Protein AF-A0A662M855-F1 (afdb_monomer)

Secondary structure (DSSP, 8-state):
----HHHHHHHHHHHHHTTSEEEETTTEEEE-HHHHHHHHHHHHHHHHHHHHH-GGGGG-

Sequence (60 aa):
ELGSGSVIRTAIKQLEAAELLRQVKGKGREVTPKGRALLDNTAYEVLQKIIKQNPELGKY

Foldseek 3Di:
DPPDPVVVVVVVVVCVVVVQWDQDVPPGIDGDPVVVVVVVVVVVVVQVVVCVVPVVSVVD

Mean predicted aligned error: 4.84 Å

Solvent-accessible surface area (backbone atoms only — not comparable to full-atom values): 3555 Å² total; per-residue (Å²): 130,91,70,63,61,67,57,57,53,52,52,52,51,51,36,37,76,69,49,29,31,42,79,39,92,100,71,54,70,43,74,27,74,61,30,48,52,53,51,52,51,52,52,49,56,52,49,56,57,48,24,77,77,40,62,80,59,71,82,114

Radius of gyration: 16.5 Å; Cα contacts (8 Å, |Δi|>4): 35; chains: 1; bounding box: 40×27×43 Å

Structure (mmCIF, N/CA/C/O backbone):
data_AF-A0A662M855-F1
#
_entry.id   AF-A0A662M855-F1
#
loop_
_atom_site.group_PDB
_atom_site.id
_atom_site.type_symbol
_atom_site.label_atom_id
_atom_site.label_alt_id
_atom_site.label_comp_id
_atom_site.label_asym_id
_atom_site.label_entity_id
_atom_site.label_seq_id
_atom_site.pdbx_PDB_ins_code
_atom_site.Cartn_x
_atom_site.Cartn_y
_atom_site.Cartn_z
_atom_site.occupancy
_atom_site.B_iso_or_equiv
_atom_site.auth_seq_id
_atom_site.auth_comp_id
_atom_site.auth_asym_id
_atom_site.auth_atom_id
_atom_site.pdbx_PDB_model_num
ATOM 1 N N . GLU A 1 1 ? 17.226 22.070 -5.505 1.00 46.22 1 GLU A N 1
ATOM 2 C CA . GLU A 1 1 ? 17.986 20.837 -5.214 1.00 46.22 1 GLU A CA 1
ATOM 3 C C . GLU A 1 1 ? 17.274 19.637 -5.823 1.00 46.22 1 GLU A C 1
ATOM 5 O O . GLU A 1 1 ? 16.053 19.564 -5.733 1.00 46.22 1 GLU A O 1
ATOM 10 N N . LEU A 1 2 ? 17.994 18.744 -6.505 1.00 55.06 2 LEU A N 1
ATOM 11 C CA . LEU A 1 2 ? 17.423 17.537 -7.117 1.00 55.06 2 LEU A CA 1
ATOM 12 C C . LEU A 1 2 ? 17.039 16.548 -6.004 1.00 55.06 2 LEU A C 1
ATOM 14 O O . LEU A 1 2 ? 17.850 15.730 -5.578 1.00 55.06 2 LEU A O 1
ATOM 18 N N . GLY A 1 3 ? 15.810 16.666 -5.495 1.00 62.03 3 GLY A N 1
ATOM 19 C CA . GLY A 1 3 ? 15.285 15.817 -4.428 1.00 62.03 3 GLY A CA 1
ATOM 20 C C . GLY A 1 3 ? 15.367 14.335 -4.791 1.00 62.03 3 GLY A C 1
ATOM 21 O O . GLY A 1 3 ? 14.990 13.963 -5.897 1.00 62.03 3 GLY A O 1
ATOM 22 N N . SER A 1 4 ? 15.917 13.536 -3.869 1.00 74.56 4 SER A N 1
ATOM 23 C CA . SER A 1 4 ? 15.821 12.075 -3.655 1.00 74.56 4 SER A CA 1
ATOM 24 C C . SER A 1 4 ? 15.290 11.145 -4.775 1.00 74.56 4 SER A C 1
ATOM 26 O O . SER A 1 4 ? 14.700 10.103 -4.491 1.00 74.56 4 SER A O 1
ATOM 28 N N . GLY A 1 5 ? 15.541 11.413 -6.059 1.00 83.94 5 GLY A N 1
ATOM 29 C CA . GLY A 1 5 ? 14.950 10.655 -7.170 1.00 83.94 5 GLY A CA 1
ATOM 30 C C . GLY A 1 5 ? 15.347 9.176 -7.177 1.00 83.94 5 GLY A C 1
ATOM 31 O O . GLY A 1 5 ? 14.601 8.335 -7.675 1.00 83.94 5 GLY A O 1
ATOM 32 N N . SER A 1 6 ? 16.499 8.847 -6.582 1.00 90.38 6 SER A N 1
ATOM 33 C CA . SER A 1 6 ? 16.908 7.463 -6.323 1.00 90.38 6 SER A CA 1
ATOM 34 C C . SER A 1 6 ? 15.960 6.758 -5.345 1.00 90.38 6 SER A C 1
ATOM 36 O O . SER A 1 6 ? 15.512 5.649 -5.622 1.00 90.38 6 SER A O 1
ATOM 38 N N 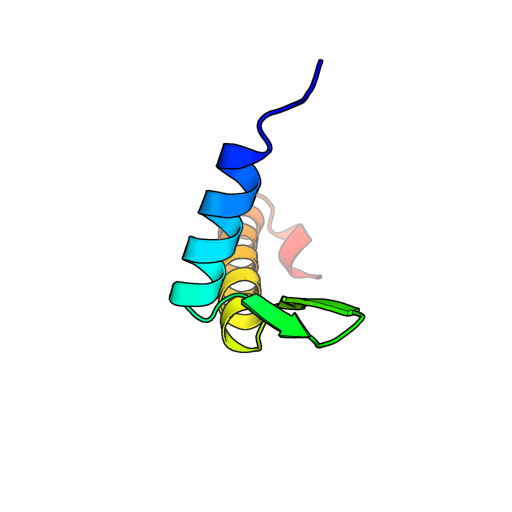. VAL A 1 7 ? 15.572 7.428 -4.255 1.00 93.12 7 VAL A N 1
ATOM 39 C CA . VAL A 1 7 ? 14.679 6.884 -3.221 1.00 93.12 7 VAL A CA 1
ATOM 40 C C . VAL A 1 7 ? 13.303 6.581 -3.803 1.00 93.12 7 VAL A C 1
ATOM 42 O O . VAL A 1 7 ? 12.811 5.466 -3.654 1.00 93.12 7 VAL A O 1
ATOM 45 N N . ILE A 1 8 ? 12.716 7.529 -4.543 1.00 93.12 8 ILE A N 1
ATOM 46 C CA . ILE A 1 8 ? 11.395 7.344 -5.163 1.00 93.12 8 ILE A CA 1
ATOM 47 C C . ILE A 1 8 ? 11.413 6.163 -6.140 1.00 93.12 8 ILE A C 1
ATOM 49 O O . ILE A 1 8 ? 10.515 5.324 -6.114 1.00 93.12 8 ILE A O 1
ATOM 53 N N . ARG A 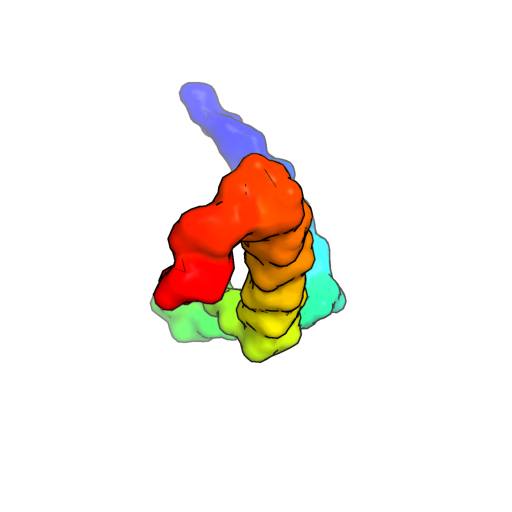1 9 ? 12.446 6.050 -6.987 1.00 93.00 9 ARG A N 1
ATOM 54 C CA . ARG A 1 9 ? 12.559 4.929 -7.934 1.00 93.00 9 ARG A CA 1
ATOM 55 C C . ARG A 1 9 ? 12.702 3.589 -7.225 1.00 93.00 9 ARG A C 1
ATOM 57 O O . ARG A 1 9 ? 12.098 2.617 -7.669 1.00 93.00 9 ARG A O 1
ATOM 64 N N . THR A 1 10 ? 13.483 3.533 -6.152 1.00 95.81 10 THR A N 1
ATOM 65 C CA . THR A 1 10 ? 13.645 2.313 -5.356 1.00 95.81 10 THR A CA 1
ATOM 66 C C . THR A 1 10 ? 12.330 1.911 -4.695 1.00 95.81 10 THR A C 1
ATOM 68 O O . THR A 1 10 ? 11.929 0.757 -4.824 1.00 95.81 10 THR A O 1
ATOM 71 N N . ALA A 1 11 ? 11.610 2.856 -4.086 1.00 97.00 11 ALA A N 1
ATOM 72 C CA . ALA A 1 11 ? 10.308 2.594 -3.478 1.00 97.00 11 ALA A CA 1
ATOM 73 C C . ALA A 1 11 ? 9.282 2.091 -4.509 1.00 97.00 11 ALA A C 1
ATOM 75 O O . ALA A 1 11 ? 8.633 1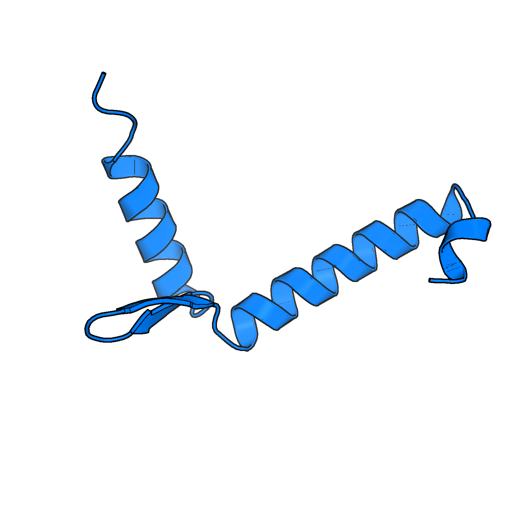.073 -4.285 1.00 97.00 11 ALA A O 1
ATOM 76 N N . ILE A 1 12 ? 9.182 2.739 -5.678 1.00 96.31 12 ILE A N 1
ATOM 77 C CA . ILE A 1 12 ? 8.272 2.301 -6.751 1.00 96.31 12 ILE A CA 1
ATOM 78 C C . ILE A 1 12 ? 8.612 0.880 -7.210 1.00 96.31 12 ILE A C 1
ATOM 80 O O . ILE A 1 12 ? 7.709 0.058 -7.325 1.00 96.31 12 ILE A O 1
ATOM 84 N N . LYS A 1 13 ? 9.897 0.561 -7.413 1.00 97.06 13 LYS A N 1
ATOM 85 C CA . LYS A 1 13 ? 10.322 -0.793 -7.804 1.00 97.06 13 LYS A CA 1
ATOM 86 C C . LYS A 1 13 ? 9.936 -1.848 -6.768 1.00 97.06 13 LYS A C 1
ATOM 88 O O . LYS A 1 13 ? 9.513 -2.934 -7.144 1.00 97.06 13 LYS A O 1
ATOM 93 N N . GLN A 1 14 ? 10.068 -1.541 -5.478 1.00 98.19 14 GLN A N 1
ATOM 94 C CA . GLN A 1 14 ? 9.665 -2.454 -4.404 1.00 98.19 14 GLN A CA 1
ATOM 95 C C . GLN A 1 14 ? 8.146 -2.663 -4.378 1.00 98.19 14 GLN A C 1
ATOM 97 O O . GLN A 1 14 ? 7.685 -3.791 -4.228 1.00 98.19 14 GLN A O 1
ATOM 102 N N . LEU A 1 15 ? 7.366 -1.600 -4.585 1.00 98.31 15 LEU A N 1
ATOM 103 C CA . LEU A 1 15 ? 5.906 -1.682 -4.663 1.00 98.31 15 LEU A CA 1
ATOM 104 C C . LEU A 1 15 ? 5.424 -2.444 -5.910 1.00 98.31 15 LEU A C 1
ATOM 106 O O . LEU A 1 15 ? 4.440 -3.175 -5.828 1.00 98.31 15 LEU A O 1
ATOM 110 N N . GLU A 1 16 ? 6.113 -2.308 -7.045 1.00 97.94 16 GLU A N 1
ATOM 111 C CA . GLU A 1 16 ? 5.865 -3.110 -8.253 1.00 97.94 16 GLU A CA 1
ATOM 112 C C . GLU A 1 16 ? 6.218 -4.590 -8.015 1.00 97.94 16 GLU A C 1
ATOM 114 O O . GLU A 1 16 ? 5.416 -5.463 -8.335 1.00 97.94 16 GLU A O 1
ATOM 119 N N . ALA A 1 17 ? 7.357 -4.886 -7.374 1.00 98.19 17 ALA A N 1
ATOM 120 C CA . ALA A 1 17 ? 7.756 -6.254 -7.020 1.00 98.19 17 ALA A CA 1
ATOM 121 C C . ALA A 1 17 ? 6.801 -6.925 -6.015 1.00 98.19 17 ALA A C 1
ATOM 123 O O . ALA A 1 17 ? 6.612 -8.136 -6.054 1.00 98.19 17 ALA A O 1
ATOM 124 N N . ALA A 1 18 ? 6.170 -6.139 -5.139 1.00 98.31 18 ALA A N 1
ATOM 125 C CA . ALA A 1 18 ? 5.127 -6.601 -4.223 1.00 98.31 18 ALA A CA 1
ATOM 126 C C . ALA A 1 18 ? 3.735 -6.723 -4.882 1.00 98.31 18 ALA A C 1
ATOM 128 O O . ALA A 1 18 ? 2.767 -7.099 -4.212 1.00 98.31 18 ALA A O 1
ATOM 129 N N . GLU A 1 19 ? 3.620 -6.408 -6.178 1.00 98.25 19 GLU A N 1
ATOM 130 C CA . GLU A 1 19 ? 2.378 -6.373 -6.961 1.00 98.25 19 GLU A CA 1
ATOM 131 C C . GLU A 1 19 ? 1.346 -5.357 -6.443 1.00 98.25 19 GLU A C 1
ATOM 133 O O . GLU A 1 19 ? 0.142 -5.519 -6.647 1.00 98.25 19 GLU A O 1
ATOM 138 N N . LEU A 1 20 ? 1.791 -4.307 -5.751 1.00 98.56 20 LEU A N 1
ATOM 139 C CA . LEU A 1 20 ? 0.934 -3.234 -5.231 1.00 98.56 20 LEU A CA 1
ATOM 140 C C . LEU A 1 20 ? 0.760 -2.100 -6.253 1.00 98.56 20 LEU A C 1
ATOM 142 O O . LEU A 1 20 ? -0.260 -1.407 -6.253 1.00 98.56 20 LEU A O 1
ATOM 146 N N . LEU A 1 21 ? 1.726 -1.946 -7.160 1.00 98.44 21 LEU A N 1
ATOM 147 C CA . LEU A 1 21 ? 1.668 -1.060 -8.322 1.00 98.44 21 LEU A CA 1
ATOM 148 C C . LEU A 1 21 ? 1.889 -1.853 -9.614 1.00 98.44 21 LEU A C 1
ATOM 150 O O . LEU A 1 21 ? 2.536 -2.897 -9.614 1.00 98.44 21 LEU A O 1
ATOM 154 N N . ARG A 1 22 ? 1.384 -1.323 -10.729 1.00 97.81 22 ARG A N 1
ATOM 155 C CA . ARG A 1 22 ? 1.684 -1.805 -12.082 1.00 97.81 22 ARG A CA 1
ATOM 156 C C . ARG A 1 22 ? 2.011 -0.653 -13.017 1.00 97.81 22 ARG A C 1
ATOM 158 O O . ARG A 1 22 ? 1.431 0.428 -12.906 1.00 97.81 22 ARG A O 1
ATOM 165 N N . GLN A 1 23 ? 2.891 -0.896 -13.983 1.00 97.12 23 GLN A N 1
ATOM 166 C C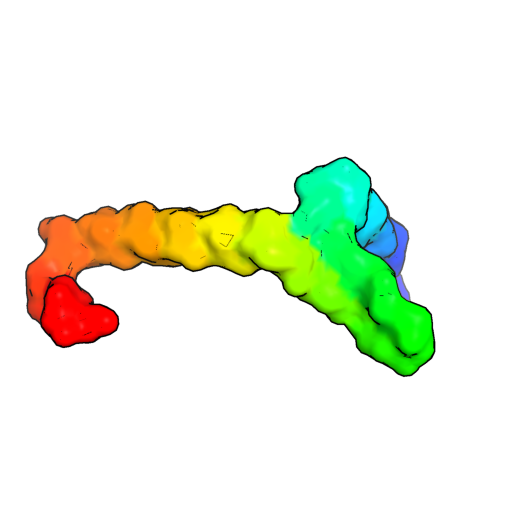A . GLN A 1 23 ? 3.135 0.054 -15.060 1.00 97.12 23 GLN A CA 1
ATOM 167 C C . GLN A 1 23 ? 2.01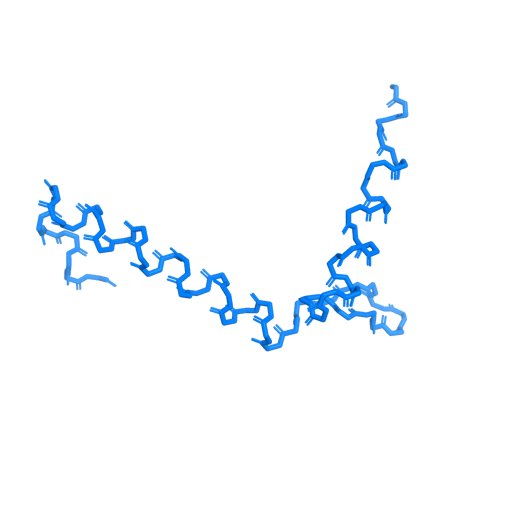5 -0.017 -16.102 1.00 97.12 23 GLN A C 1
ATOM 169 O O .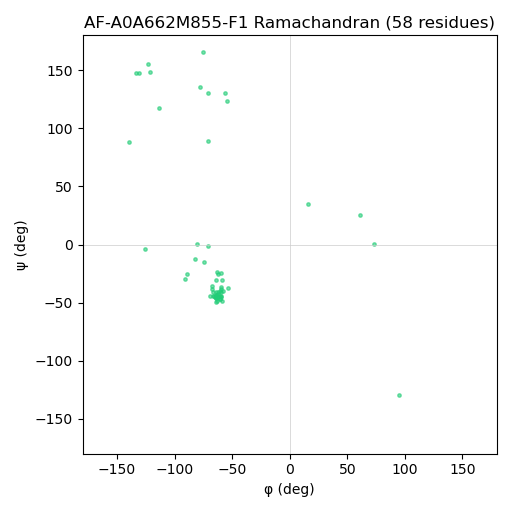 GLN A 1 23 ? 1.626 -1.092 -16.553 1.00 97.12 23 GLN A O 1
ATOM 174 N N . VAL A 1 24 ? 1.545 1.148 -16.538 1.00 97.06 24 VAL A N 1
ATOM 175 C CA . VAL A 1 24 ? 0.603 1.292 -17.645 1.00 97.06 24 VAL A CA 1
ATOM 176 C C . VAL A 1 24 ? 1.319 2.013 -18.782 1.00 97.06 24 VAL A C 1
ATOM 178 O O . VAL A 1 24 ? 1.768 3.156 -18.639 1.00 97.06 24 VAL A O 1
ATOM 181 N N . LYS A 1 25 ? 1.461 1.331 -19.925 1.00 95.31 25 LYS A N 1
ATOM 182 C CA . LYS A 1 25 ? 2.195 1.845 -21.091 1.00 95.31 25 LYS A CA 1
ATOM 183 C C . LYS A 1 25 ? 1.636 3.209 -21.510 1.00 95.31 25 LYS A C 1
ATOM 185 O O . LYS A 1 25 ? 0.443 3.345 -21.762 1.00 95.31 25 LYS A O 1
ATOM 190 N N . GLY A 1 26 ? 2.505 4.220 -21.551 1.00 96.50 26 GLY A N 1
ATOM 191 C CA . GLY A 1 26 ? 2.140 5.598 -21.901 1.00 96.50 26 GLY A CA 1
ATOM 192 C C . GLY A 1 26 ? 1.347 6.374 -20.838 1.00 96.50 26 GLY A C 1
ATOM 193 O O . GLY A 1 26 ? 1.029 7.530 -21.083 1.00 96.50 26 GLY A O 1
ATOM 194 N N . LYS A 1 27 ? 1.038 5.782 -19.672 1.00 95.75 27 LYS A N 1
ATOM 195 C CA . LYS A 1 27 ? 0.231 6.421 -18.609 1.00 95.75 27 LYS A CA 1
ATOM 196 C C . LYS A 1 27 ? 0.894 6.451 -17.227 1.00 95.75 27 LYS A C 1
ATOM 198 O O . LYS A 1 27 ? 0.344 7.031 -16.300 1.00 95.75 27 LYS A O 1
ATOM 203 N N . GLY A 1 28 ? 2.073 5.851 -17.071 1.00 94.81 28 GLY A N 1
ATOM 204 C CA . GLY A 1 28 ? 2.806 5.854 -15.804 1.00 94.81 28 GLY A CA 1
ATOM 205 C C . GLY A 1 28 ? 2.539 4.600 -14.975 1.00 94.81 28 GLY A C 1
ATOM 206 O O . GLY A 1 28 ? 2.720 3.496 -15.483 1.00 94.81 28 GLY A O 1
ATOM 207 N N . ARG A 1 29 ? 2.191 4.763 -13.694 1.00 97.00 29 ARG A N 1
ATOM 208 C CA . ARG A 1 29 ? 1.911 3.658 -12.763 1.00 97.00 29 ARG A CA 1
ATOM 209 C C . ARG A 1 29 ? 0.500 3.782 -12.217 1.00 97.00 29 ARG A C 1
ATOM 211 O O . ARG A 1 29 ? 0.002 4.888 -12.035 1.00 97.00 29 ARG A O 1
ATOM 218 N N . GLU A 1 30 ? -0.105 2.645 -11.929 1.00 97.88 30 GLU A N 1
ATOM 219 C CA . GLU A 1 30 ? -1.440 2.531 -11.360 1.00 97.88 30 GLU A CA 1
ATOM 220 C C . GLU A 1 30 ? -1.409 1.571 -10.165 1.00 97.88 30 GLU A C 1
ATOM 222 O O . GLU A 1 30 ? -0.632 0.614 -10.151 1.00 97.88 30 GLU A O 1
ATOM 227 N N . VAL A 1 31 ? -2.256 1.821 -9.166 1.00 98.12 31 VAL A N 1
ATOM 228 C CA . VAL A 1 31 ? -2.450 0.916 -8.027 1.00 98.12 31 VAL A CA 1
ATOM 229 C C . VAL A 1 31 ? -3.189 -0.335 -8.492 1.00 98.12 31 VAL A C 1
ATOM 231 O O . VAL A 1 31 ? -4.213 -0.251 -9.170 1.00 98.12 31 VAL A O 1
ATOM 234 N N . THR A 1 32 ? -2.675 -1.509 -8.140 1.00 98.62 32 THR A N 1
ATOM 235 C CA . THR A 1 32 ? -3.328 -2.781 -8.474 1.00 98.62 32 THR A CA 1
ATOM 236 C C . THR A 1 32 ? -4.542 -3.028 -7.570 1.00 98.62 32 THR A C 1
ATOM 238 O O . THR A 1 32 ? -4.657 -2.415 -6.506 1.00 98.62 32 THR A O 1
ATOM 241 N N . PRO A 1 33 ? -5.433 -3.978 -7.910 1.00 98.56 33 PRO A N 1
ATOM 242 C CA . PRO A 1 33 ? -6.483 -4.412 -6.987 1.00 98.56 33 PRO A CA 1
ATOM 243 C C . PRO A 1 33 ? -5.942 -4.853 -5.615 1.00 98.56 33 PRO A C 1
ATOM 245 O O . PRO A 1 33 ? -6.526 -4.512 -4.592 1.00 98.56 33 PRO A O 1
ATOM 248 N N . LYS A 1 34 ? -4.781 -5.528 -5.584 1.00 98.50 34 LYS A N 1
ATOM 249 C CA . LYS A 1 34 ? -4.079 -5.927 -4.351 1.00 98.50 34 LYS A CA 1
ATOM 250 C C . LYS A 1 34 ? -3.619 -4.714 -3.538 1.00 98.50 34 LYS A C 1
ATOM 252 O O . LYS A 1 34 ? -3.834 -4.669 -2.331 1.00 98.50 34 LYS A O 1
ATOM 257 N N . GLY A 1 35 ? -3.021 -3.720 -4.200 1.00 98.56 35 GLY A N 1
ATOM 258 C CA . GLY A 1 35 ? -2.604 -2.469 -3.566 1.00 98.56 35 GLY A CA 1
ATOM 259 C C . GLY A 1 35 ? -3.778 -1.687 -2.984 1.00 98.56 35 GLY A C 1
ATOM 260 O O . GLY A 1 35 ? -3.687 -1.189 -1.865 1.00 98.56 35 GLY A O 1
ATOM 261 N N . ARG A 1 36 ? -4.904 -1.638 -3.703 1.00 98.62 36 ARG A N 1
ATOM 262 C CA . ARG A 1 36 ? -6.132 -1.003 -3.215 1.00 98.62 36 ARG A CA 1
ATOM 263 C C . ARG A 1 36 ? -6.694 -1.729 -1.995 1.00 98.62 36 ARG A C 1
ATOM 265 O O . ARG A 1 36 ? -6.899 -1.086 -0.978 1.00 98.62 36 ARG A O 1
ATOM 272 N N . ALA A 1 37 ? -6.832 -3.054 -2.055 1.00 98.56 37 ALA A N 1
ATOM 273 C CA . ALA A 1 37 ? -7.321 -3.845 -0.927 1.00 98.56 37 ALA A CA 1
ATOM 274 C C . ALA A 1 37 ? -6.455 -3.674 0.335 1.00 98.56 37 ALA A C 1
ATOM 276 O O . ALA A 1 37 ? -6.988 -3.550 1.434 1.00 98.56 37 ALA A O 1
ATOM 277 N N . LEU A 1 38 ? -5.125 -3.62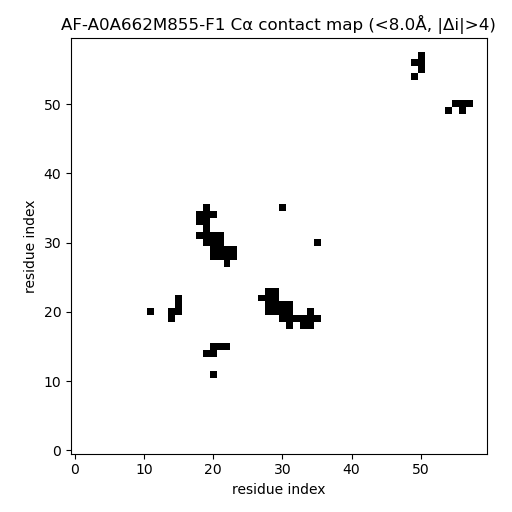2 0.186 1.00 98.50 38 LEU A N 1
ATOM 278 C CA . LEU A 1 38 ? -4.214 -3.357 1.303 1.00 98.50 38 LEU A CA 1
ATOM 279 C C . LEU A 1 38 ? -4.511 -2.006 1.966 1.00 98.50 38 LEU A C 1
ATOM 281 O O . LEU A 1 38 ? -4.617 -1.934 3.191 1.00 98.50 38 LEU A O 1
ATOM 285 N N . LEU A 1 39 ? -4.639 -0.945 1.165 1.00 98.31 39 LEU A N 1
ATOM 286 C CA . LEU A 1 39 ? -4.926 0.396 1.671 1.00 98.31 39 LEU A CA 1
ATOM 287 C C . LEU A 1 39 ? -6.317 0.479 2.304 1.00 98.31 39 LEU A C 1
ATOM 289 O O . LEU A 1 39 ? -6.429 1.020 3.399 1.00 98.31 39 LEU A O 1
ATOM 293 N N . ASP A 1 40 ? -7.337 -0.096 1.667 1.00 98.38 40 ASP A N 1
ATOM 294 C CA . ASP A 1 40 ? -8.719 -0.074 2.158 1.00 98.38 40 ASP A CA 1
ATOM 295 C C . ASP A 1 40 ? -8.838 -0.801 3.506 1.00 98.38 40 ASP A C 1
ATOM 297 O O . ASP A 1 40 ? -9.398 -0.260 4.458 1.00 98.38 40 ASP A O 1
ATOM 301 N N . ASN A 1 41 ? -8.228 -1.985 3.633 1.00 98.31 41 ASN A N 1
ATOM 302 C CA . ASN A 1 41 ? -8.203 -2.733 4.893 1.00 98.31 41 ASN A CA 1
ATOM 303 C C . ASN A 1 41 ? -7.447 -1.971 5.989 1.00 98.31 41 ASN A C 1
ATOM 305 O O . ASN A 1 41 ? -7.922 -1.871 7.118 1.00 98.31 41 ASN A O 1
ATOM 309 N N . THR A 1 42 ? -6.296 -1.383 5.649 1.00 98.31 42 THR A N 1
ATOM 310 C CA . THR A 1 42 ? -5.504 -0.595 6.604 1.00 98.31 42 THR A CA 1
ATOM 311 C C . THR A 1 42 ? -6.281 0.638 7.072 1.00 98.31 42 THR A C 1
ATOM 313 O O . THR A 1 42 ? -6.316 0.939 8.266 1.00 98.31 42 THR A O 1
ATOM 316 N N . ALA A 1 43 ? -6.940 1.343 6.150 1.00 97.50 43 ALA A N 1
ATOM 317 C CA . ALA A 1 43 ? -7.779 2.494 6.459 1.00 97.50 43 ALA A CA 1
ATOM 318 C C . ALA A 1 43 ? -8.959 2.097 7.354 1.00 97.50 43 ALA A C 1
ATOM 320 O O . ALA A 1 43 ? -9.232 2.781 8.340 1.00 97.50 43 ALA A O 1
ATOM 321 N N . TYR A 1 44 ? -9.605 0.965 7.066 1.00 96.38 44 TYR A N 1
ATOM 322 C CA . TYR A 1 44 ? -10.680 0.427 7.892 1.00 96.38 44 TYR A CA 1
ATOM 323 C C . TYR A 1 44 ? -10.205 0.107 9.314 1.00 96.38 44 TYR A C 1
ATOM 325 O O . TYR A 1 44 ? -10.837 0.527 10.280 1.00 96.38 44 TYR A O 1
ATOM 333 N N . GLU A 1 45 ? -9.064 -0.565 9.481 1.00 97.06 45 GLU A N 1
ATOM 334 C CA . GLU A 1 45 ? -8.499 -0.851 10.806 1.00 97.06 45 GLU A CA 1
ATOM 335 C C . GLU A 1 45 ? -8.198 0.422 11.609 1.00 97.06 45 GLU A C 1
ATOM 337 O O . GLU A 1 45 ? -8.445 0.474 12.818 1.00 97.06 45 GLU A O 1
ATOM 342 N N . VAL A 1 46 ? -7.670 1.457 10.949 1.00 96.94 46 VAL A N 1
ATOM 343 C CA . VAL A 1 46 ? -7.438 2.768 11.568 1.00 96.94 46 VAL A CA 1
ATOM 344 C C . VAL A 1 46 ? -8.765 3.417 11.961 1.00 96.94 46 VAL A C 1
ATOM 346 O O . VAL A 1 46 ? -8.898 3.872 13.097 1.00 96.94 46 VAL A O 1
ATOM 349 N N . LEU A 1 47 ? -9.768 3.394 11.081 1.00 95.25 47 LEU A N 1
ATOM 350 C CA . LEU A 1 47 ? -11.099 3.927 11.363 1.00 95.25 47 LEU A CA 1
ATOM 351 C C . LEU A 1 47 ? -11.743 3.224 12.563 1.00 95.25 47 LEU A C 1
ATOM 353 O O . LEU A 1 47 ? -12.236 3.893 13.465 1.00 95.25 47 LEU A O 1
ATOM 357 N N . GLN A 1 48 ? -11.662 1.895 12.651 1.00 95.38 48 GLN A N 1
ATOM 358 C CA . GLN A 1 48 ? -12.179 1.143 13.798 1.00 95.38 48 GLN A CA 1
ATOM 359 C C . GLN A 1 48 ? -11.512 1.557 15.118 1.00 95.38 48 GLN A C 1
ATOM 361 O O . GLN A 1 48 ? -12.170 1.622 16.157 1.00 95.38 48 GLN A O 1
ATOM 366 N N . LYS A 1 49 ? -10.210 1.872 15.106 1.00 95.69 49 LYS A N 1
ATOM 367 C CA . LYS A 1 49 ? -9.512 2.401 16.292 1.00 95.69 49 LYS A CA 1
ATOM 368 C C . LYS A 1 49 ? -10.009 3.798 16.665 1.00 95.69 49 LYS A C 1
ATOM 370 O O . LYS A 1 49 ? -10.165 4.077 17.850 1.00 95.69 49 LYS A O 1
ATOM 375 N N . ILE A 1 50 ? -10.289 4.639 15.672 1.00 95.50 50 ILE A N 1
ATOM 376 C CA . ILE A 1 50 ? -10.819 5.990 15.873 1.00 95.50 50 ILE A CA 1
ATOM 377 C C . ILE A 1 50 ? -12.259 5.940 16.402 1.00 95.50 50 ILE A C 1
ATOM 379 O O . ILE A 1 50 ? -12.561 6.624 17.373 1.00 95.50 50 ILE A O 1
ATOM 383 N N . ILE A 1 51 ? -13.128 5.090 15.847 1.00 96.19 51 ILE A N 1
ATOM 384 C CA . ILE A 1 51 ? -14.525 4.932 16.294 1.00 96.19 51 ILE A CA 1
ATOM 385 C C . ILE A 1 51 ? -14.591 4.498 17.762 1.00 96.19 51 ILE A C 1
ATOM 387 O O . ILE A 1 51 ? -15.422 4.994 18.515 1.00 96.19 51 ILE A O 1
ATOM 391 N N . 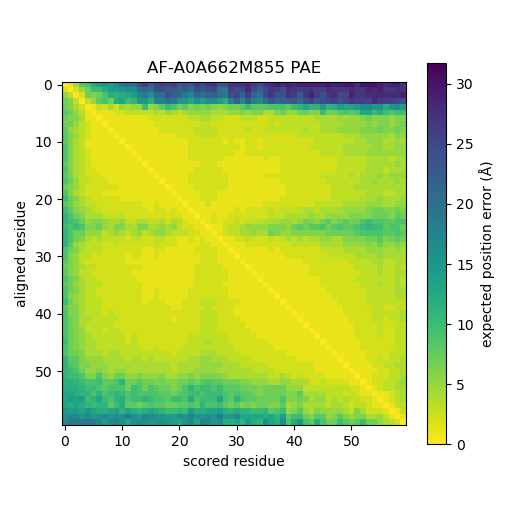LYS A 1 52 ? -13.678 3.628 18.214 1.00 94.25 52 LYS A N 1
ATOM 392 C CA . LYS A 1 52 ? -13.588 3.257 19.639 1.00 94.25 52 LYS A CA 1
ATOM 393 C C . LYS A 1 52 ? -13.344 4.460 20.557 1.00 94.25 52 LYS A C 1
ATOM 395 O O . LYS A 1 52 ? -13.763 4.425 21.708 1.00 94.25 52 LYS A O 1
ATOM 400 N N . GLN A 1 53 ? -12.657 5.492 20.067 1.00 94.12 53 GLN A N 1
ATOM 401 C CA . GLN A 1 53 ? -12.379 6.726 20.809 1.00 94.12 53 GLN A CA 1
ATOM 402 C C . GLN A 1 53 ? -13.466 7.790 20.596 1.00 94.12 53 GLN A C 1
ATOM 404 O O . GLN A 1 53 ? -13.709 8.600 21.485 1.00 94.12 53 GLN A O 1
ATOM 409 N N . ASN A 1 54 ? -14.124 7.783 19.435 1.00 92.69 54 ASN A N 1
ATOM 410 C CA . ASN A 1 54 ? -15.196 8.700 19.067 1.00 92.69 54 ASN A CA 1
ATOM 411 C C . ASN A 1 54 ? -16.321 7.947 18.321 1.00 92.69 54 ASN A C 1
ATOM 413 O O . ASN A 1 54 ? -16.301 7.877 17.086 1.00 92.69 54 ASN A O 1
ATOM 417 N N . PRO A 1 55 ? -17.307 7.390 19.053 1.00 89.94 55 PRO A N 1
ATOM 418 C CA . PRO A 1 55 ? -18.351 6.535 18.482 1.00 89.94 55 PRO A CA 1
ATOM 419 C C . PRO A 1 55 ? -19.223 7.201 17.408 1.00 89.94 55 PRO A C 1
ATOM 421 O O . PRO A 1 55 ? -19.750 6.512 16.537 1.00 89.94 55 PRO A O 1
ATOM 424 N N . GLU A 1 56 ? -19.345 8.533 17.422 1.00 90.12 56 GLU A N 1
ATOM 425 C CA . GLU A 1 56 ? -20.160 9.291 16.460 1.00 90.12 56 GLU A CA 1
ATOM 426 C C . GLU A 1 56 ? -19.664 9.160 15.012 1.00 90.12 56 GLU A C 1
ATOM 428 O O . GLU A 1 56 ? -20.446 9.304 14.073 1.00 90.12 56 GLU A O 1
ATOM 433 N N . LEU A 1 57 ? -18.381 8.835 14.823 1.00 86.88 57 LEU A N 1
ATOM 434 C CA . LEU A 1 57 ? -17.789 8.613 13.504 1.00 86.88 57 LEU A CA 1
ATOM 435 C C . LEU A 1 57 ? -18.203 7.281 12.871 1.00 86.88 57 LEU A C 1
ATOM 437 O O . LEU A 1 57 ? -18.051 7.133 11.669 1.00 86.88 57 LEU A O 1
ATOM 441 N N . GLY A 1 58 ? -18.772 6.337 13.631 1.00 80.88 58 GLY A N 1
ATOM 442 C CA . GLY A 1 58 ? -19.247 5.056 13.092 1.00 80.88 58 GLY A CA 1
ATOM 443 C C . GLY A 1 58 ? -20.503 5.153 12.221 1.00 80.88 58 GLY A C 1
ATOM 444 O O . GLY A 1 58 ? -20.982 4.138 11.725 1.00 80.88 58 GLY A O 1
ATOM 445 N N . LYS A 1 59 ? -21.057 6.359 12.061 1.00 81.81 59 LYS A N 1
ATOM 446 C CA . LYS A 1 59 ? -22.220 6.640 11.210 1.00 81.81 59 LYS A CA 1
ATOM 447 C C . LYS A 1 59 ? -21.857 6.828 9.728 1.00 81.81 59 LYS A C 1
ATOM 449 O O . LYS A 1 59 ? -22.773 6.855 8.909 1.00 81.81 59 LYS A O 1
ATOM 454 N N . TYR A 1 60 ? -20.570 6.974 9.404 1.00 69.19 60 TYR A N 1
ATOM 455 C CA . TYR A 1 60 ? -20.037 7.290 8.073 1.00 69.19 60 TYR A CA 1
ATOM 456 C C . TYR A 1 60 ? -18.921 6.316 7.687 1.00 69.19 60 TYR A C 1
ATOM 458 O O . TYR A 1 60 ? -18.769 6.078 6.469 1.00 69.19 60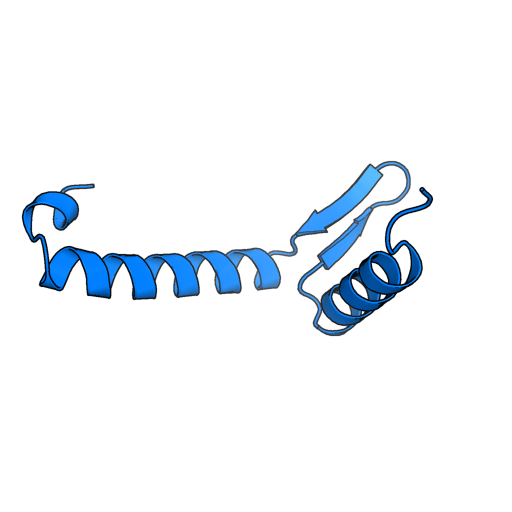 TYR A O 1
#

pLDDT: mean 92.67, std 10.61, range [46.22, 98.62]

Nearest PDB structures (foldseek):
  6tmf-assembly1_V  TM=9.497E-01  e=8.675E-04  Thermococcus celer Vu 13 = JCM 8558
  6th6-assembly1_Av  TM=9.451E-01  e=1.076E-03  Thermococcus kodakarensis KOD1
  7zhg-assembly1_U  TM=9.520E-01  e=1.433E-03  Pyrococcus abyssi GE5
  4aih-assembly1_B  TM=6.458E-01  e=2.008E+00  Yersinia pseudotuberculosis YPIII
  3tqn-assembly2_B  TM=5.182E-01  e=1.403E+00  Coxiella burnetii